Protein AF-A0A2J8RCG0-F1 (afdb_monomer)

Secondary structure (DSSP, 8-state):
----BSS-TTSBHHHHHHHHHHHHHH-TT-HHHHHHHHSSS-HHHHHHHHIIIIIS-HHHHHHHHHHHHHHHHHHSTT-----

Sequence (83 aa):
TSDFPVLDPSWTAQEEMALLEAVMDCGFGNWQDVANQMCTKTKEECEKHYMKHFINNPLFASTLLNLKQAEEAKTADTAIPFH

Radius of gyration: 15.92 Å; Cα contacts (8 Å, |Δi|>4): 59; chains: 1; bounding box: 34×38×40 Å

InterPro domains:
  IPR001005 SANT/Myb domain [PF00249] (10-53)
  IPR001005 SANT/Myb domain [PS50090] (10-54)
  IPR001005 SANT/Myb domain [SM00717] (7-56)
  IPR001005 SANT/Myb domain [cd00167] (10-54)
  IPR009057 Homedomain-like superfamily [SSF46689] (3-58)
  IPR017884 SANT domain [PS51293] (6-58)
  IPR017930 Myb domain [PS51294] (10-58)

Nearest PDB structures (foldseek):
  1x41-assembly1_A  TM=8.028E-01  e=2.697E-06  Homo sapiens
  6cw2-assembly3_C  TM=9.610E-01  e=1.081E-03  Saccharomyces cerevisiae
  7aav-assembly1_L  TM=8.579E-01  e=5.997E-02  Homo sapiens
  1mbh-assembly1_A  TM=8.115E-01  e=7.678E-02  Mus musculus
  1mbg-assembly1_A  TM=8.246E-01  e=1.424E-01  Mus musculus

Mean predicted aligned error: 10.36 Å

Structure (mmCIF, N/CA/C/O backbone):
data_AF-A0A2J8RCG0-F1
#
_entry.id   AF-A0A2J8RCG0-F1
#
loop_
_atom_site.group_PDB
_atom_site.id
_atom_site.type_symbol
_atom_site.label_atom_id
_atom_site.label_alt_id
_atom_site.label_comp_id
_atom_site.label_asym_id
_atom_site.label_entity_id
_atom_site.label_seq_id
_atom_site.pdbx_PDB_ins_code
_atom_site.Cartn_x
_atom_site.Cartn_y
_atom_site.Cartn_z
_atom_site.occupancy
_atom_site.B_iso_or_equiv
_atom_site.auth_seq_id
_atom_site.auth_comp_id
_atom_site.auth_asym_id
_atom_site.auth_atom_id
_atom_site.pdbx_PDB_model_num
ATOM 1 N N . THR A 1 1 ? -1.140 -16.474 15.470 1.00 43.81 1 THR A N 1
ATOM 2 C CA . THR A 1 1 ? -1.673 -15.116 15.291 1.00 43.81 1 THR A CA 1
ATOM 3 C C . THR A 1 1 ? -0.533 -14.140 15.419 1.00 43.81 1 THR A C 1
ATOM 5 O O . THR A 1 1 ? -0.062 -13.912 16.524 1.00 43.81 1 THR A O 1
ATOM 8 N N . SER A 1 2 ? -0.011 -13.672 14.287 1.00 50.28 2 SER A N 1
ATOM 9 C CA . SER A 1 2 ? 1.127 -12.742 14.211 1.00 50.28 2 SER A CA 1
ATOM 10 C C . SER A 1 2 ? 0.654 -11.298 14.400 1.00 50.28 2 SER A C 1
ATOM 12 O O . SER A 1 2 ? 0.870 -10.436 13.557 1.00 50.28 2 SER A O 1
ATOM 14 N 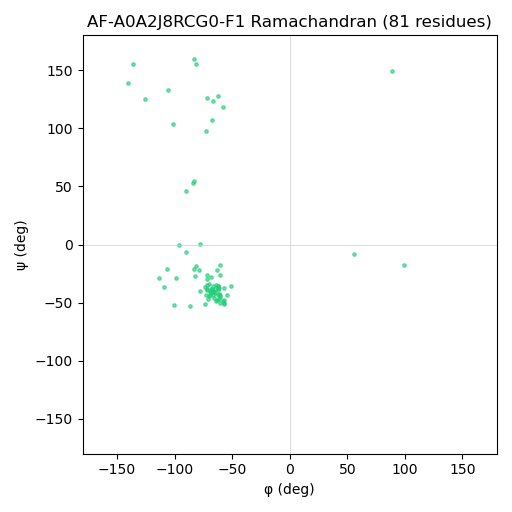N . ASP A 1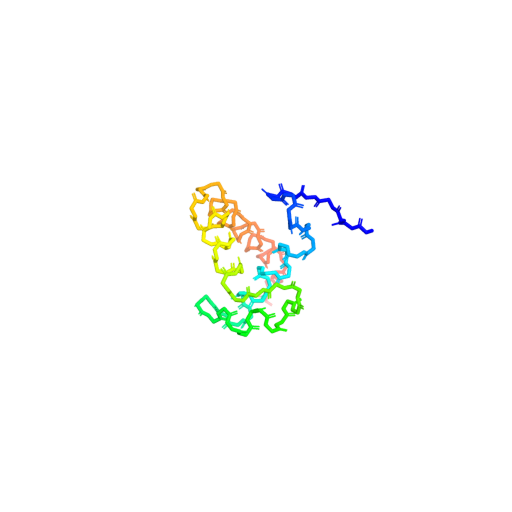 3 ? -0.050 -11.071 15.507 1.00 59.03 3 ASP A N 1
ATOM 15 C CA . ASP A 1 3 ? -0.644 -9.791 15.907 1.00 59.03 3 ASP A CA 1
ATOM 16 C C . ASP A 1 3 ? 0.357 -8.999 16.762 1.00 59.03 3 ASP A C 1
ATOM 18 O O . ASP A 1 3 ? 0.069 -8.551 17.865 1.00 59.03 3 ASP A O 1
ATOM 22 N N . PHE A 1 4 ? 1.610 -8.945 16.311 1.00 68.06 4 PHE A N 1
ATOM 23 C CA . PHE A 1 4 ? 2.640 -8.141 16.954 1.00 68.06 4 PHE A CA 1
ATOM 24 C C . PHE A 1 4 ? 2.913 -6.913 16.083 1.00 68.06 4 PHE A C 1
ATOM 26 O O . PHE A 1 4 ? 3.043 -7.055 14.862 1.00 68.06 4 PHE A O 1
ATOM 33 N N . PRO A 1 5 ? 2.974 -5.713 16.681 1.00 64.31 5 PRO A N 1
ATOM 34 C CA . PRO A 1 5 ? 3.301 -4.506 15.945 1.00 64.31 5 PRO A CA 1
ATOM 35 C C . PRO A 1 5 ? 4.784 -4.517 15.583 1.00 64.31 5 PRO A C 1
ATOM 37 O O . PRO A 1 5 ? 5.639 -4.700 16.452 1.00 64.31 5 PRO A O 1
ATOM 40 N N . VAL A 1 6 ? 5.083 -4.353 14.296 1.00 64.88 6 VAL A N 1
ATOM 41 C CA . VAL A 1 6 ? 6.458 -4.420 13.777 1.00 64.88 6 VAL A CA 1
ATOM 42 C C . VAL A 1 6 ? 7.009 -3.018 13.555 1.00 64.88 6 VAL A C 1
ATOM 44 O O . VAL A 1 6 ? 8.075 -2.703 14.084 1.00 64.88 6 VAL A O 1
ATOM 47 N N . LEU A 1 7 ? 6.284 -2.155 12.833 1.00 65.75 7 LEU A N 1
ATOM 48 C CA . LEU A 1 7 ? 6.721 -0.781 12.560 1.00 65.75 7 LEU A CA 1
ATOM 49 C C . LEU A 1 7 ? 5.846 0.282 13.232 1.00 65.75 7 LEU A C 1
ATOM 51 O O . LEU A 1 7 ? 6.346 1.363 13.555 1.00 65.75 7 LEU A O 1
ATOM 55 N N . ASP A 1 8 ? 4.563 -0.006 13.456 1.00 70.00 8 ASP A N 1
ATOM 56 C CA . ASP A 1 8 ? 3.620 0.889 14.128 1.00 70.00 8 ASP A CA 1
ATOM 57 C C . ASP A 1 8 ? 2.691 0.081 15.053 1.00 70.00 8 ASP A C 1
ATOM 59 O O . ASP A 1 8 ? 2.221 -0.983 14.658 1.00 70.00 8 ASP A O 1
ATOM 63 N N . PRO A 1 9 ? 2.376 0.553 16.275 1.00 73.69 9 PRO A N 1
ATOM 64 C CA . PRO A 1 9 ? 1.432 -0.127 17.170 1.00 73.69 9 PRO A CA 1
ATOM 65 C C . PRO A 1 9 ? 0.021 -0.272 16.582 1.00 73.69 9 PRO A C 1
ATOM 67 O O . PRO A 1 9 ? -0.759 -1.086 17.069 1.00 73.69 9 PRO A O 1
ATOM 70 N N . SER A 1 10 ? -0.308 0.510 15.552 1.00 80.19 10 SER A N 1
ATOM 71 C CA . SER A 1 10 ? -1.611 0.493 14.876 1.00 80.19 10 SER A CA 1
ATOM 72 C C . SER A 1 10 ? -1.674 -0.492 13.698 1.00 80.19 10 SER A C 1
ATOM 74 O O . SER A 1 10 ? -2.738 -0.640 13.090 1.00 80.19 10 SER A O 1
ATOM 76 N N . TRP A 1 11 ? -0.538 -1.107 13.349 1.00 84.00 11 TRP A N 1
ATOM 77 C CA . TRP A 1 11 ? -0.376 -2.012 12.215 1.00 84.00 11 TRP A CA 1
ATOM 78 C C . TRP A 1 11 ? 0.212 -3.338 12.680 1.00 84.00 11 TRP A C 1
ATOM 80 O O . TRP A 1 11 ? 1.268 -3.401 13.308 1.00 84.00 11 TRP A O 1
ATOM 90 N N . THR A 1 12 ? -0.483 -4.420 12.364 1.00 85.62 12 THR A N 1
ATOM 91 C CA . THR A 1 12 ? 0.015 -5.769 12.639 1.00 85.62 12 THR A CA 1
ATOM 92 C C . THR A 1 12 ? 0.998 -6.210 11.558 1.00 85.62 12 THR A C 1
ATOM 94 O O . THR A 1 12 ? 0.902 -5.784 10.407 1.00 85.62 12 THR A O 1
ATOM 97 N N . ALA A 1 13 ? 1.900 -7.138 11.892 1.00 83.06 13 ALA A N 1
ATOM 98 C CA . ALA A 1 13 ? 2.798 -7.757 10.912 1.00 83.06 13 ALA A CA 1
ATOM 99 C C . ALA A 1 13 ? 2.048 -8.314 9.683 1.00 83.06 13 ALA A C 1
ATOM 101 O O . ALA A 1 13 ? 2.543 -8.262 8.559 1.00 83.06 13 ALA A O 1
ATOM 102 N N . GLN A 1 14 ? 0.839 -8.846 9.894 1.00 84.50 14 GLN A N 1
ATOM 103 C CA . GLN A 1 14 ? -0.001 -9.366 8.817 1.00 84.50 14 GLN A CA 1
ATOM 104 C C . GLN A 1 14 ? -0.536 -8.249 7.912 1.00 84.50 14 GLN A C 1
ATOM 106 O O . GLN A 1 14 ? -0.552 -8.413 6.697 1.00 84.50 14 GLN A O 1
ATOM 111 N N . GLU A 1 15 ? -0.956 -7.117 8.480 1.00 87.25 15 GLU A N 1
ATOM 112 C CA . GLU A 1 15 ? -1.421 -5.963 7.701 1.00 87.25 15 GLU A CA 1
ATOM 113 C C . GLU A 1 15 ? -0.292 -5.311 6.906 1.00 87.25 15 GLU A C 1
ATOM 115 O O . GLU A 1 15 ? -0.507 -4.917 5.765 1.00 87.25 15 GLU A O 1
ATOM 120 N N . GLU A 1 16 ? 0.913 -5.224 7.469 1.00 86.25 16 GLU A N 1
ATOM 121 C CA . GLU A 1 16 ? 2.079 -4.718 6.737 1.00 86.25 16 GLU A CA 1
ATOM 122 C C . GLU A 1 16 ? 2.401 -5.598 5.525 1.00 86.25 16 GLU A C 1
ATOM 124 O O . GLU A 1 16 ? 2.645 -5.085 4.433 1.00 86.25 16 GLU A O 1
ATOM 129 N N . MET A 1 17 ? 2.347 -6.922 5.694 1.00 84.69 17 MET A N 1
ATOM 130 C CA . MET A 1 17 ? 2.576 -7.851 4.590 1.00 84.69 17 MET A CA 1
ATOM 131 C C . MET A 1 17 ? 1.466 -7.765 3.538 1.00 84.69 17 MET A C 1
ATOM 133 O O . MET A 1 17 ? 1.767 -7.658 2.353 1.00 84.69 17 MET A O 1
ATOM 137 N N . ALA A 1 18 ? 0.202 -7.703 3.967 1.00 88.31 18 ALA A N 1
ATOM 138 C CA . ALA A 1 18 ? -0.937 -7.541 3.066 1.00 88.31 18 ALA A CA 1
ATOM 139 C C . ALA A 1 18 ? -0.878 -6.221 2.279 1.00 88.31 18 ALA A C 1
ATOM 141 O O . ALA A 1 18 ? -1.213 -6.199 1.099 1.00 88.31 18 ALA A O 1
ATOM 142 N N . LEU A 1 19 ? -0.421 -5.125 2.899 1.00 88.81 19 LEU A N 1
ATOM 143 C CA . LEU A 1 19 ? -0.203 -3.850 2.211 1.00 88.81 19 LEU A CA 1
ATOM 144 C C . LEU A 1 19 ? 0.850 -3.992 1.109 1.00 88.81 19 LEU A C 1
ATOM 146 O O . LEU A 1 19 ? 0.641 -3.507 0.002 1.00 88.81 19 LEU A O 1
ATOM 150 N N . LEU A 1 20 ? 1.980 -4.638 1.405 1.00 86.75 20 LEU A N 1
ATOM 151 C CA . LEU A 1 20 ? 3.049 -4.849 0.430 1.00 86.75 20 LEU A CA 1
ATOM 152 C C . LEU A 1 20 ? 2.588 -5.722 -0.738 1.00 86.75 20 LEU A C 1
ATOM 154 O O . LEU A 1 20 ? 2.808 -5.346 -1.886 1.00 86.75 20 LEU A O 1
ATOM 158 N N . GLU A 1 21 ? 1.932 -6.847 -0.454 1.00 87.94 21 GLU A N 1
ATOM 159 C CA . GLU A 1 21 ? 1.358 -7.732 -1.474 1.00 87.94 21 GLU A CA 1
ATOM 160 C C . GLU A 1 21 ? 0.355 -6.981 -2.345 1.00 87.94 21 GLU A C 1
ATOM 162 O O . GLU A 1 21 ? 0.491 -6.965 -3.566 1.00 87.94 21 GLU A O 1
ATOM 167 N N . ALA A 1 22 ? -0.571 -6.248 -1.727 1.00 90.44 22 ALA A N 1
ATOM 168 C CA . ALA A 1 22 ? -1.562 -5.480 -2.459 1.00 90.44 22 ALA A CA 1
ATOM 169 C C . ALA A 1 22 ? -0.942 -4.380 -3.332 1.00 90.44 22 ALA A C 1
ATOM 171 O O . ALA A 1 22 ? -1.403 -4.135 -4.443 1.00 90.44 22 ALA A O 1
ATOM 172 N N . VAL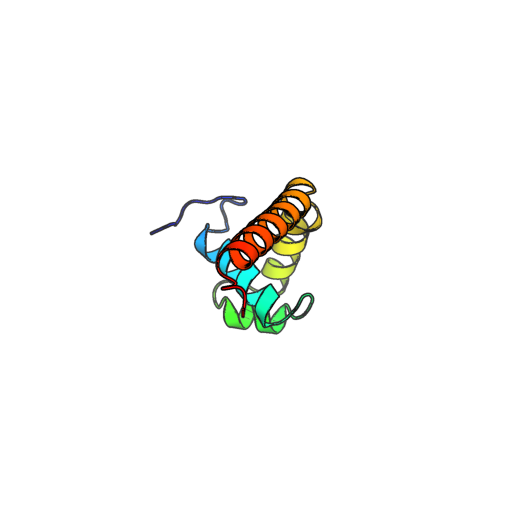 A 1 23 ? 0.126 -3.720 -2.870 1.00 89.31 23 VAL A N 1
ATOM 173 C CA . VAL A 1 23 ? 0.861 -2.726 -3.671 1.00 89.31 23 VAL A CA 1
ATOM 174 C C . VAL A 1 23 ? 1.637 -3.383 -4.816 1.00 89.31 23 VAL A C 1
ATOM 176 O O . VAL A 1 23 ? 1.749 -2.780 -5.884 1.00 89.31 23 VAL A O 1
ATOM 179 N N . MET A 1 24 ? 2.163 -4.598 -4.630 1.00 85.19 24 MET A N 1
ATOM 180 C CA . MET A 1 24 ? 2.809 -5.362 -5.704 1.00 85.19 24 MET A CA 1
ATOM 181 C C . MET A 1 24 ? 1.799 -5.818 -6.763 1.00 85.19 24 MET A C 1
ATOM 183 O O . MET A 1 24 ? 2.089 -5.702 -7.953 1.00 85.19 24 MET A O 1
ATOM 187 N N . ASP A 1 25 ? 0.616 -6.267 -6.340 1.00 86.44 25 ASP A N 1
ATOM 188 C CA . ASP A 1 25 ? -0.458 -6.738 -7.221 1.00 86.44 25 ASP A CA 1
ATOM 189 C C . ASP A 1 25 ? -1.157 -5.586 -7.959 1.00 86.44 25 ASP A C 1
ATOM 191 O O . ASP A 1 25 ? -1.309 -5.614 -9.181 1.00 86.44 25 ASP A O 1
ATOM 195 N N . CYS A 1 26 ? -1.593 -4.557 -7.224 1.00 88.12 26 CYS A N 1
ATOM 196 C CA . CYS A 1 26 ? -2.362 -3.432 -7.767 1.00 88.12 26 CYS A CA 1
ATOM 197 C C . CYS A 1 26 ? -1.473 -2.346 -8.392 1.00 88.12 26 CYS A C 1
ATOM 199 O O . CYS A 1 26 ? -1.944 -1.541 -9.199 1.00 88.12 26 CYS A O 1
ATOM 201 N N . GLY A 1 27 ? -0.196 -2.298 -8.017 1.00 83.38 27 GLY A N 1
ATOM 202 C CA . GLY A 1 27 ? 0.753 -1.273 -8.432 1.00 83.38 27 GLY A CA 1
ATOM 203 C C . GLY A 1 27 ? 0.784 -0.044 -7.516 1.00 83.38 27 GLY A C 1
ATOM 204 O O . GLY A 1 27 ? -0.208 0.382 -6.917 1.00 83.38 27 GLY A O 1
ATOM 205 N N . PHE A 1 28 ? 1.964 0.572 -7.437 1.00 82.69 28 PHE A N 1
ATOM 206 C CA . PHE A 1 28 ? 2.201 1.777 -6.646 1.00 82.69 28 PHE A CA 1
ATOM 207 C C . PHE A 1 28 ? 1.346 2.960 -7.133 1.00 82.69 28 PHE A C 1
ATOM 209 O O . PHE A 1 28 ? 1.379 3.316 -8.310 1.00 82.69 28 PHE A O 1
ATOM 216 N N . GLY A 1 29 ? 0.609 3.590 -6.213 1.00 82.62 29 GLY A N 1
ATOM 217 C CA . GLY A 1 29 ? -0.307 4.703 -6.497 1.00 82.62 29 GLY A CA 1
ATOM 218 C C . GLY A 1 29 ? -1.781 4.300 -6.611 1.00 82.62 29 GLY A C 1
ATOM 219 O O . GLY A 1 29 ? -2.650 5.151 -6.42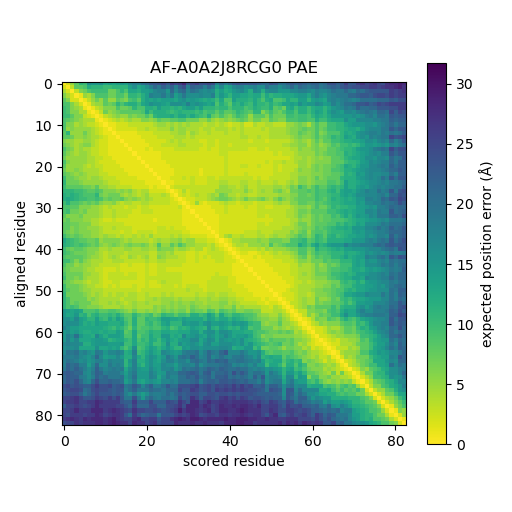5 1.00 82.62 29 GLY A O 1
ATOM 220 N N . ASN A 1 30 ? -2.090 3.012 -6.804 1.00 89.94 30 ASN A N 1
ATOM 221 C CA . ASN A 1 30 ? -3.467 2.500 -6.798 1.00 89.94 30 ASN A CA 1
ATOM 222 C C . ASN A 1 30 ? -3.967 2.214 -5.373 1.00 89.94 30 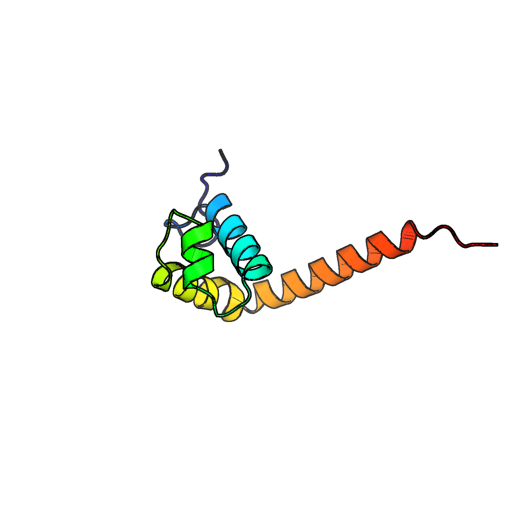ASN A C 1
ATOM 224 O O . ASN A 1 30 ? -4.465 1.135 -5.061 1.00 89.94 30 ASN A O 1
ATOM 228 N N . TRP A 1 31 ? -3.868 3.209 -4.485 1.00 91.62 31 TRP A N 1
ATOM 229 C CA . TRP A 1 31 ? -4.225 3.070 -3.066 1.00 91.62 31 TRP A CA 1
ATOM 230 C C . TRP A 1 31 ? -5.691 2.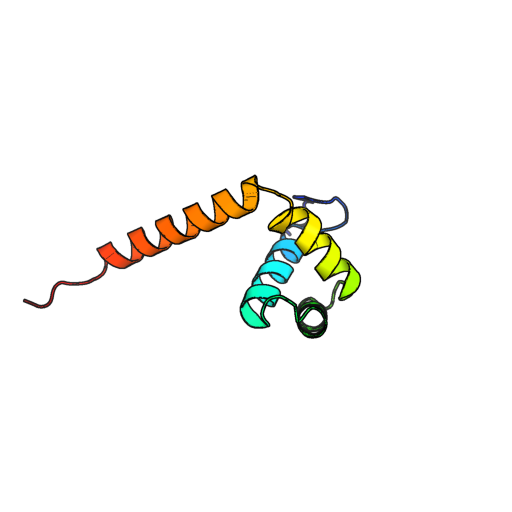696 -2.832 1.00 91.62 31 TRP A C 1
ATOM 232 O O . TRP A 1 31 ? -6.023 2.100 -1.812 1.00 91.62 31 TRP A O 1
ATOM 242 N N . GLN A 1 32 ? -6.571 3.043 -3.774 1.00 92.25 32 GLN A N 1
ATOM 243 C CA . GLN A 1 32 ? -7.986 2.683 -3.734 1.00 92.25 32 GLN A CA 1
ATOM 244 C C . GLN A 1 32 ? -8.177 1.159 -3.809 1.00 92.25 32 GLN A C 1
ATOM 246 O O . GLN A 1 32 ? -8.896 0.601 -2.984 1.00 92.25 32 GLN A O 1
ATOM 251 N N . ASP A 1 33 ? -7.515 0.493 -4.758 1.00 92.06 33 ASP A N 1
ATOM 252 C CA . ASP A 1 33 ? -7.583 -0.964 -4.918 1.00 92.06 33 ASP A CA 1
ATOM 253 C C . ASP A 1 33 ? -6.791 -1.686 -3.827 1.00 92.06 33 ASP A C 1
ATOM 255 O O . ASP A 1 33 ? -7.266 -2.676 -3.278 1.00 92.06 33 ASP A O 1
ATOM 259 N N . VAL A 1 34 ? -5.654 -1.120 -3.412 1.00 91.44 34 VAL A N 1
ATOM 260 C CA . VAL A 1 34 ? -4.872 -1.619 -2.271 1.00 91.44 34 VAL A CA 1
ATOM 261 C C . VAL A 1 34 ? -5.716 -1.658 -0.994 1.00 91.44 34 VAL A C 1
ATOM 263 O O . VAL A 1 34 ? -5.762 -2.677 -0.309 1.00 91.44 34 VAL A O 1
ATOM 266 N N . ALA A 1 35 ? -6.436 -0.575 -0.683 1.00 91.06 35 ALA A N 1
ATOM 267 C CA . ALA A 1 35 ? -7.326 -0.524 0.475 1.00 91.06 35 ALA A CA 1
ATOM 268 C C . ALA A 1 35 ? -8.495 -1.514 0.351 1.00 91.06 35 ALA A C 1
ATOM 270 O O . ALA A 1 35 ? -8.866 -2.157 1.334 1.00 91.06 35 ALA A O 1
ATOM 271 N N . ASN A 1 36 ? -9.043 -1.682 -0.858 1.00 90.75 36 ASN A N 1
ATOM 272 C CA . ASN A 1 36 ? -10.070 -2.692 -1.119 1.00 90.75 36 ASN A CA 1
ATOM 273 C C . ASN A 1 36 ? -9.543 -4.112 -0.868 1.00 90.75 36 ASN A C 1
ATOM 275 O O . ASN A 1 36 ? -10.266 -4.931 -0.314 1.00 90.75 36 ASN A O 1
ATOM 279 N N . GLN A 1 37 ? -8.297 -4.407 -1.240 1.00 89.62 37 GLN A N 1
ATOM 280 C CA . GLN A 1 37 ? -7.687 -5.721 -1.032 1.00 89.62 37 GLN A CA 1
ATOM 281 C C . GLN A 1 37 ? -7.367 -5.963 0.449 1.00 89.62 37 GLN A C 1
ATOM 283 O O . GLN A 1 37 ? -7.616 -7.049 0.969 1.00 89.62 37 GLN A O 1
ATOM 288 N N . MET A 1 38 ? -6.894 -4.933 1.154 1.00 86.19 38 MET A N 1
ATOM 289 C CA . MET A 1 38 ? -6.630 -4.998 2.591 1.00 86.19 38 MET A CA 1
ATOM 290 C C . MET A 1 38 ? -7.900 -5.156 3.436 1.00 86.19 38 MET A C 1
ATOM 292 O O . MET A 1 38 ? -7.852 -5.808 4.476 1.00 86.19 38 MET A O 1
ATOM 296 N N . CYS A 1 39 ? -9.021 -4.542 3.035 1.00 84.31 39 CYS A N 1
ATOM 297 C CA . CYS A 1 39 ? -10.303 -4.492 3.761 1.00 84.31 39 CYS A CA 1
ATOM 298 C C . CYS A 1 39 ? -10.260 -3.925 5.200 1.00 84.31 39 CYS A C 1
ATOM 300 O O . CYS A 1 39 ? -11.313 -3.727 5.805 1.00 84.31 39 CYS A O 1
ATOM 302 N N . THR A 1 40 ? -9.082 -3.676 5.774 1.00 81.06 40 THR A N 1
ATOM 303 C CA . THR A 1 40 ? -8.888 -3.285 7.179 1.00 81.06 40 THR A CA 1
ATOM 304 C C . THR A 1 40 ? -8.527 -1.817 7.371 1.00 81.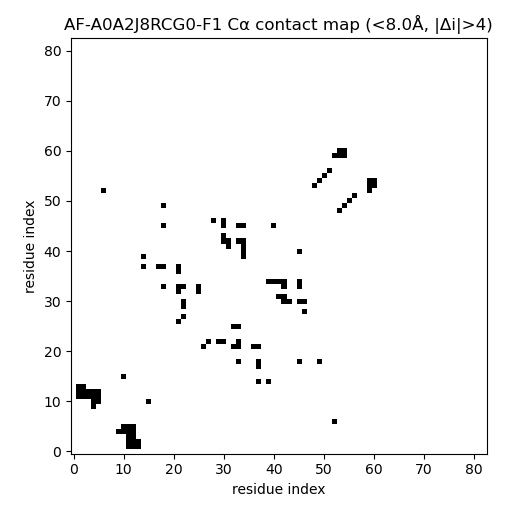06 40 THR A C 1
ATOM 306 O O . THR A 1 40 ? -8.703 -1.292 8.470 1.00 81.06 40 THR A O 1
ATOM 309 N N . LYS A 1 41 ? -8.015 -1.149 6.333 1.00 86.69 41 LYS A N 1
ATOM 310 C CA . LYS A 1 41 ? -7.498 0.227 6.379 1.00 86.69 41 LYS A CA 1
ATOM 311 C C . LYS A 1 41 ? -7.980 1.027 5.170 1.00 86.69 41 LYS A C 1
ATOM 313 O O . LYS A 1 41 ? -8.312 0.461 4.131 1.00 86.69 41 LYS A O 1
ATOM 318 N N . THR A 1 42 ? -8.037 2.348 5.312 1.00 91.00 42 THR A N 1
ATOM 319 C CA . THR A 1 42 ? -8.420 3.251 4.219 1.00 91.00 42 THR A CA 1
ATOM 320 C C . THR A 1 42 ? -7.242 3.558 3.302 1.00 91.00 42 THR A C 1
ATOM 322 O O . THR A 1 42 ? -6.078 3.436 3.688 1.00 91.00 42 THR A O 1
ATOM 325 N N . LYS A 1 43 ? -7.536 4.011 2.079 1.00 91.12 43 LYS A N 1
ATOM 326 C CA . LYS A 1 43 ? -6.506 4.358 1.090 1.00 91.12 43 LYS A CA 1
ATOM 327 C C . LYS A 1 43 ? -5.534 5.421 1.603 1.00 91.12 43 LYS A C 1
ATOM 329 O O . LYS A 1 43 ? -4.341 5.315 1.339 1.00 91.12 43 LYS A O 1
ATOM 334 N N . GLU A 1 44 ? -6.019 6.403 2.368 1.00 91.94 44 GLU A N 1
ATOM 335 C CA . GLU A 1 44 ? -5.185 7.469 2.926 1.00 91.94 44 GLU A CA 1
ATOM 336 C C . GLU A 1 44 ? -4.219 6.928 3.991 1.00 91.94 44 GLU A C 1
ATOM 338 O O . GLU A 1 44 ? -3.064 7.354 4.074 1.00 91.94 44 GLU A O 1
ATOM 343 N N . GLU A 1 45 ? -4.671 5.973 4.806 1.00 90.00 45 GLU A N 1
ATOM 344 C CA . GLU A 1 45 ? -3.838 5.317 5.817 1.00 90.00 45 GLU A CA 1
ATOM 345 C C . GLU A 1 45 ? -2.788 4.416 5.170 1.00 90.00 45 GLU A C 1
ATOM 347 O O . GLU A 1 45 ? -1.618 4.490 5.550 1.00 90.00 45 GLU A O 1
ATOM 352 N N . CYS A 1 46 ? -3.185 3.626 4.167 1.00 90.25 46 CYS A N 1
ATOM 353 C CA . CYS A 1 46 ? -2.291 2.787 3.372 1.00 90.25 46 CYS A CA 1
ATOM 354 C C . CYS A 1 46 ? -1.187 3.620 2.714 1.00 90.25 46 CYS A C 1
ATOM 356 O O . CYS A 1 46 ? -0.008 3.319 2.886 1.00 90.25 46 CYS A O 1
ATOM 358 N N . GLU A 1 47 ? -1.549 4.705 2.025 1.00 90.88 47 GLU A N 1
ATOM 359 C CA . GLU A 1 47 ? -0.594 5.597 1.363 1.00 90.88 47 GLU A CA 1
ATOM 360 C C . GLU A 1 47 ? 0.387 6.215 2.362 1.00 90.88 47 GLU A C 1
ATOM 362 O O . GLU A 1 47 ? 1.607 6.160 2.179 1.00 90.88 47 GLU A O 1
ATOM 367 N N . LYS A 1 48 ? -0.135 6.795 3.449 1.00 89.62 48 LYS A N 1
ATOM 368 C CA . LYS A 1 48 ? 0.689 7.481 4.446 1.00 89.62 48 LYS A CA 1
ATOM 369 C C . LYS A 1 48 ? 1.632 6.515 5.154 1.00 89.62 48 LYS A C 1
ATOM 371 O O . LYS A 1 48 ? 2.794 6.858 5.384 1.00 89.62 48 LYS A O 1
ATOM 376 N N . HIS A 1 49 ? 1.147 5.324 5.500 1.00 88.56 49 HIS A N 1
ATOM 377 C CA . HIS A 1 49 ? 1.966 4.290 6.118 1.00 88.56 49 HIS A CA 1
ATOM 378 C C . HIS A 1 49 ? 3.037 3.797 5.138 1.00 88.56 49 HIS A C 1
ATOM 380 O O . HIS A 1 49 ? 4.218 3.782 5.494 1.00 88.56 49 HIS A O 1
ATOM 386 N N . TYR A 1 50 ? 2.657 3.528 3.881 1.00 87.19 50 TYR A N 1
ATOM 387 C CA . TYR A 1 50 ? 3.583 3.089 2.842 1.00 87.19 50 TYR A CA 1
ATOM 388 C C . TYR A 1 50 ? 4.728 4.086 2.625 1.00 87.19 50 TYR A C 1
ATOM 390 O O . TYR A 1 50 ? 5.912 3.755 2.710 1.00 87.19 50 TYR A O 1
ATOM 398 N N . MET A 1 51 ? 4.375 5.354 2.427 1.00 86.94 51 MET A N 1
ATOM 399 C CA . MET A 1 51 ? 5.333 6.439 2.227 1.00 86.94 51 MET A CA 1
ATOM 400 C C . MET A 1 51 ? 6.275 6.613 3.420 1.00 86.94 51 MET A C 1
ATOM 402 O O . MET A 1 51 ? 7.481 6.787 3.250 1.00 86.94 51 MET A O 1
ATOM 406 N N . LYS A 1 52 ? 5.746 6.550 4.643 1.00 85.12 52 LYS A N 1
ATOM 407 C CA . LYS A 1 52 ? 6.527 6.785 5.859 1.00 85.12 52 LYS A CA 1
ATOM 408 C C . LYS A 1 52 ? 7.483 5.633 6.178 1.00 85.12 52 LYS A C 1
ATOM 410 O O . LYS A 1 52 ? 8.621 5.895 6.560 1.00 85.12 52 LYS A O 1
ATOM 415 N N . HIS A 1 53 ? 7.023 4.390 6.054 1.00 83.00 53 HIS A N 1
ATOM 416 C CA . HIS A 1 53 ? 7.746 3.216 6.549 1.00 83.00 53 HIS A CA 1
ATOM 417 C C . HIS A 1 53 ? 8.540 2.479 5.474 1.00 83.00 53 HIS A C 1
ATOM 419 O O . HIS A 1 53 ? 9.576 1.900 5.795 1.00 83.00 53 HIS A O 1
ATOM 425 N N . PHE A 1 54 ? 8.099 2.542 4.218 1.00 78.56 54 PHE A N 1
ATOM 426 C CA . PHE A 1 54 ? 8.710 1.795 3.123 1.00 78.56 54 PHE A CA 1
ATOM 427 C C . PHE A 1 54 ? 9.476 2.697 2.142 1.00 78.56 54 PHE A C 1
ATOM 429 O O . PHE A 1 54 ? 10.556 2.318 1.698 1.00 78.56 54 PHE A O 1
ATOM 436 N N . ILE A 1 55 ? 8.996 3.915 1.856 1.00 80.38 55 ILE A N 1
ATOM 437 C CA . ILE A 1 55 ? 9.706 4.868 0.973 1.00 80.38 55 ILE A CA 1
ATOM 438 C C . ILE A 1 55 ? 10.720 5.718 1.746 1.00 80.38 55 ILE A C 1
ATOM 440 O O . ILE A 1 55 ? 11.892 5.779 1.384 1.00 80.38 55 ILE A O 1
ATOM 444 N N . ASN A 1 56 ? 10.289 6.374 2.825 1.00 76.25 56 ASN A N 1
ATOM 445 C CA . ASN A 1 56 ? 11.141 7.285 3.596 1.00 76.25 56 ASN A CA 1
ATOM 446 C C . ASN A 1 56 ? 12.116 6.555 4.539 1.00 76.25 56 ASN A C 1
ATOM 448 O O . ASN A 1 56 ? 12.880 7.192 5.263 1.00 76.25 56 ASN A O 1
ATOM 452 N N . ASN A 1 57 ? 12.095 5.220 4.548 1.00 75.12 57 ASN A N 1
ATOM 453 C CA . ASN A 1 57 ? 13.013 4.417 5.335 1.00 75.12 57 ASN A CA 1
ATOM 454 C C . ASN A 1 57 ? 14.136 3.854 4.443 1.00 75.12 57 ASN A C 1
ATOM 456 O O . ASN A 1 57 ? 13.924 2.866 3.732 1.00 75.12 57 ASN A O 1
ATOM 460 N N . PRO A 1 58 ? 15.355 4.423 4.496 1.00 67.12 58 PRO A N 1
ATOM 461 C CA . PRO A 1 58 ? 16.469 3.986 3.650 1.00 67.12 58 PRO A CA 1
ATOM 462 C C . PRO A 1 58 ? 16.897 2.532 3.915 1.00 67.12 58 PRO A C 1
ATOM 464 O O . PRO A 1 58 ? 17.488 1.884 3.046 1.00 67.12 58 PRO A O 1
ATOM 467 N N . LEU A 1 59 ? 16.577 1.989 5.094 1.00 67.12 59 LEU A N 1
ATOM 468 C CA . LEU A 1 59 ? 16.869 0.597 5.441 1.00 67.12 59 LEU A CA 1
ATOM 469 C C . LEU A 1 59 ? 15.970 -0.383 4.687 1.00 67.12 59 LEU A C 1
ATOM 471 O O . LEU A 1 59 ? 16.425 -1.465 4.312 1.00 67.12 59 LEU A O 1
ATOM 475 N N . PHE A 1 60 ? 14.716 -0.008 4.433 1.00 70.31 60 PHE A N 1
ATOM 476 C CA . PHE A 1 60 ? 13.778 -0.887 3.747 1.00 70.31 60 PHE A CA 1
ATOM 477 C C . PHE A 1 60 ? 14.138 -1.041 2.270 1.00 70.31 60 PHE A C 1
ATOM 479 O O . PHE A 1 60 ? 14.268 -2.165 1.791 1.00 70.31 60 PHE A O 1
ATOM 486 N N . ALA A 1 61 ? 14.416 0.069 1.579 1.00 62.94 61 ALA A N 1
ATOM 487 C CA . ALA A 1 61 ? 14.875 0.044 0.190 1.00 62.94 61 ALA A CA 1
ATOM 488 C C . ALA A 1 61 ? 16.127 -0.835 0.016 1.00 62.94 61 ALA A C 1
ATOM 490 O O . ALA A 1 61 ? 16.197 -1.659 -0.893 1.00 62.94 61 ALA A O 1
ATOM 491 N N . SER A 1 62 ? 17.086 -0.720 0.939 1.00 61.88 62 SER A N 1
ATOM 492 C CA . SER A 1 62 ? 18.313 -1.526 0.926 1.00 61.88 62 SER A CA 1
ATOM 493 C C . SER A 1 62 ? 18.038 -3.015 1.181 1.00 61.88 62 SER A C 1
ATOM 495 O O . SER A 1 62 ? 18.622 -3.880 0.532 1.00 61.88 62 SER A O 1
ATOM 497 N N . THR A 1 63 ? 17.122 -3.327 2.102 1.00 69.50 63 THR A N 1
ATOM 498 C CA . THR A 1 63 ? 16.751 -4.710 2.438 1.00 69.50 63 THR A CA 1
ATOM 499 C C . THR A 1 63 ? 15.991 -5.382 1.296 1.00 69.50 63 THR A C 1
ATOM 501 O O . THR A 1 63 ? 16.318 -6.511 0.943 1.00 69.50 63 THR A O 1
ATOM 504 N N . LEU A 1 64 ? 15.042 -4.688 0.661 1.00 67.50 64 LEU A N 1
ATOM 505 C CA . LEU A 1 64 ? 14.330 -5.205 -0.510 1.00 67.50 64 LEU A CA 1
ATOM 506 C C . LEU A 1 64 ? 15.265 -5.471 -1.693 1.00 67.50 64 LEU A C 1
ATOM 508 O O . LEU A 1 64 ? 15.170 -6.519 -2.329 1.00 67.50 64 LEU A O 1
ATOM 512 N N . LEU A 1 65 ? 16.195 -4.552 -1.971 1.00 65.06 65 LEU A N 1
ATOM 513 C CA . LEU A 1 65 ? 17.196 -4.744 -3.024 1.00 65.06 65 LEU A CA 1
ATOM 514 C C . LEU A 1 65 ? 18.103 -5.947 -2.734 1.00 65.06 65 LEU A C 1
ATOM 516 O O . LEU A 1 65 ? 18.485 -6.669 -3.655 1.00 65.06 65 LEU A O 1
ATOM 520 N N . ASN A 1 66 ? 18.426 -6.200 -1.466 1.00 62.44 66 ASN A N 1
ATOM 521 C CA . ASN A 1 66 ? 19.186 -7.384 -1.067 1.00 62.44 66 ASN A CA 1
ATOM 522 C C . ASN A 1 66 ? 18.367 -8.679 -1.176 1.00 62.44 66 ASN A C 1
ATOM 524 O O . ASN A 1 66 ? 18.910 -9.699 -1.593 1.00 62.44 66 ASN A O 1
ATOM 528 N N . LEU A 1 67 ? 17.074 -8.651 -0.842 1.00 62.81 67 LEU A N 1
ATOM 529 C CA . LEU A 1 67 ? 16.191 -9.816 -0.962 1.00 62.81 67 LEU A CA 1
ATOM 530 C C . LEU A 1 67 ? 15.995 -10.230 -2.421 1.00 62.81 67 LEU A C 1
ATOM 532 O O . LEU A 1 67 ? 16.083 -11.417 -2.727 1.00 62.81 67 LEU A O 1
ATOM 536 N N . LYS A 1 68 ? 15.835 -9.262 -3.329 1.00 60.12 68 LYS A N 1
ATOM 537 C CA . LYS A 1 68 ? 15.742 -9.545 -4.765 1.00 60.12 68 LYS A CA 1
ATOM 538 C C . LYS A 1 68 ? 17.007 -10.225 -5.298 1.00 60.12 68 LYS A C 1
ATOM 540 O O . LYS A 1 68 ? 16.915 -11.258 -5.950 1.00 60.12 68 LYS A O 1
ATOM 545 N N . GLN A 1 69 ? 18.184 -9.722 -4.923 1.00 60.62 69 GLN A N 1
ATOM 546 C CA . GLN A 1 69 ? 19.460 -10.345 -5.296 1.00 60.62 69 GLN A CA 1
ATOM 547 C C . GLN A 1 69 ? 19.610 -11.767 -4.728 1.00 60.62 69 GLN A C 1
ATOM 549 O O . GLN A 1 69 ? 20.161 -12.647 -5.387 1.00 60.62 69 GLN A O 1
ATOM 554 N N . ALA A 1 70 ? 19.107 -12.013 -3.515 1.00 60.78 70 ALA A N 1
ATOM 555 C CA . ALA A 1 70 ? 19.144 -13.335 -2.894 1.00 60.78 70 ALA A CA 1
ATOM 556 C C . ALA A 1 70 ? 18.174 -14.341 -3.546 1.00 60.78 70 ALA A C 1
ATOM 558 O O . ALA A 1 70 ? 18.455 -15.541 -3.546 1.00 60.78 70 ALA A O 1
ATOM 559 N N . GLU A 1 71 ? 17.052 -13.880 -4.101 1.00 58.69 71 GLU A N 1
ATOM 560 C CA . GLU A 1 71 ? 16.087 -14.719 -4.821 1.00 58.69 71 GLU A CA 1
ATOM 561 C C . GLU A 1 71 ? 16.565 -15.062 -6.243 1.00 58.69 71 GLU A C 1
ATOM 563 O O . GLU A 1 71 ? 16.487 -16.220 -6.664 1.00 58.69 71 GLU A O 1
ATOM 568 N N . GLU A 1 72 ? 17.174 -14.096 -6.937 1.00 59.16 72 GLU A N 1
ATOM 569 C CA . GLU A 1 72 ? 17.818 -14.297 -8.245 1.00 59.16 72 GLU A CA 1
ATOM 570 C C . GLU A 1 72 ? 19.020 -15.258 -8.147 1.00 59.16 72 GLU A C 1
ATOM 572 O O . GLU A 1 72 ? 19.233 -16.098 -9.023 1.00 59.16 72 GLU A O 1
ATOM 577 N N . ALA A 1 73 ? 19.768 -15.219 -7.038 1.00 58.25 73 ALA A N 1
ATOM 578 C CA . ALA A 1 73 ? 20.866 -16.154 -6.790 1.00 58.25 73 ALA A CA 1
ATOM 579 C C . ALA A 1 73 ? 20.394 -17.602 -6.549 1.00 58.25 73 ALA A C 1
ATOM 581 O O . ALA A 1 73 ? 21.126 -18.541 -6.856 1.00 58.25 73 ALA A O 1
ATOM 582 N N . LYS A 1 74 ? 19.176 -17.807 -6.025 1.00 54.72 74 LYS A N 1
ATOM 583 C CA . LYS A 1 74 ? 18.616 -19.151 -5.779 1.00 54.72 74 LYS A CA 1
ATOM 584 C C . LYS A 1 74 ? 17.985 -19.783 -7.019 1.00 54.72 74 LYS A C 1
ATOM 586 O O . LYS A 1 74 ? 17.966 -21.005 -7.122 1.00 54.72 74 LYS A O 1
ATOM 591 N N . THR A 1 75 ? 17.496 -18.985 -7.967 1.00 53.97 75 THR A N 1
ATOM 592 C CA . THR A 1 75 ? 16.908 -19.491 -9.222 1.00 53.97 75 THR A CA 1
ATOM 593 C C . THR A 1 75 ? 17.962 -19.909 -10.251 1.00 53.97 75 THR A C 1
ATOM 595 O O . THR A 1 75 ? 17.681 -20.759 -11.094 1.00 53.97 75 THR A O 1
ATOM 598 N N . ALA A 1 76 ? 19.190 -19.391 -10.154 1.00 56.16 76 ALA A N 1
ATOM 599 C CA . ALA A 1 76 ? 20.295 -19.780 -11.032 1.00 56.16 76 ALA A CA 1
ATOM 600 C C . ALA A 1 76 ? 20.843 -21.199 -10.759 1.00 56.16 76 ALA A C 1
ATOM 602 O O . ALA A 1 76 ? 21.358 -21.831 -11.677 1.00 56.16 76 ALA A O 1
ATOM 603 N N . ASP A 1 77 ? 20.707 -21.724 -9.536 1.00 55.34 77 ASP A N 1
ATOM 604 C CA . ASP A 1 77 ? 21.291 -23.021 -9.143 1.00 55.34 77 ASP A CA 1
ATOM 605 C C . ASP A 1 77 ? 20.440 -24.236 -9.574 1.00 55.34 77 ASP A C 1
ATOM 607 O O . ASP A 1 77 ? 20.939 -25.351 -9.682 1.00 55.34 77 ASP A O 1
ATOM 611 N N . THR A 1 78 ? 19.151 -24.040 -9.889 1.00 54.09 78 THR A N 1
ATOM 612 C CA . THR A 1 78 ? 18.249 -25.131 -10.330 1.00 54.09 78 THR A CA 1
ATOM 613 C C . THR A 1 78 ? 18.121 -25.244 -11.856 1.00 54.09 78 THR A C 1
ATOM 615 O O . THR A 1 78 ? 17.413 -26.120 -12.358 1.00 54.09 78 THR A O 1
ATOM 618 N N . ALA A 1 79 ? 18.796 -24.382 -12.623 1.00 52.56 79 ALA A N 1
ATOM 619 C CA . ALA A 1 79 ? 18.826 -24.487 -14.077 1.00 52.56 79 ALA A CA 1
ATOM 620 C C . ALA A 1 79 ? 19.707 -25.680 -14.490 1.00 52.56 79 ALA A C 1
ATOM 622 O O . ALA A 1 79 ? 20.930 -25.582 -14.553 1.00 52.56 79 ALA A O 1
ATOM 623 N N . ILE A 1 80 ? 19.071 -26.822 -14.764 1.00 64.00 80 ILE A N 1
ATOM 624 C CA . ILE A 1 80 ? 19.722 -28.003 -15.342 1.00 64.00 80 ILE A CA 1
ATOM 625 C C . ILE A 1 80 ? 20.347 -27.572 -16.681 1.00 64.00 80 ILE A C 1
ATOM 627 O O . ILE A 1 80 ? 19.606 -27.140 -17.570 1.00 64.00 80 ILE A O 1
ATOM 631 N N . PRO A 1 81 ? 21.676 -27.657 -16.863 1.00 63.56 81 PRO A N 1
ATOM 632 C CA . PRO A 1 81 ? 22.282 -27.329 -18.141 1.00 63.56 81 PRO A CA 1
ATOM 633 C C . PRO A 1 81 ? 21.832 -28.367 -19.173 1.00 63.56 81 PRO A C 1
ATOM 635 O O . PRO A 1 81 ? 22.027 -29.568 -18.986 1.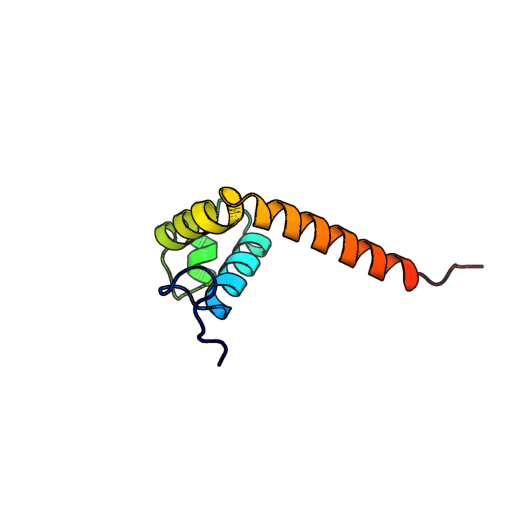00 63.56 81 PRO A O 1
ATOM 638 N N . PHE A 1 82 ? 21.219 -27.905 -20.263 1.00 58.47 82 PHE A N 1
ATOM 639 C CA . PHE A 1 82 ? 20.989 -28.740 -21.437 1.00 58.47 82 PHE A CA 1
ATOM 640 C C . PHE A 1 82 ? 22.357 -29.048 -22.065 1.00 58.47 82 PHE A C 1
ATOM 642 O O . PHE A 1 82 ? 22.987 -28.148 -22.623 1.00 58.47 82 PHE A O 1
ATOM 649 N N . HIS A 1 83 ? 22.827 -30.291 -21.921 1.00 46.97 83 HIS A N 1
ATOM 650 C CA . HIS A 1 83 ? 23.920 -30.850 -22.720 1.00 46.97 83 HIS A CA 1
ATOM 651 C C . HIS A 1 83 ? 23.335 -31.597 -23.923 1.00 46.97 83 HIS A C 1
ATOM 653 O O . HIS A 1 83 ? 22.328 -32.316 -23.735 1.00 46.97 83 HIS A O 1
#

Foldseek 3Di:
DQQDDDPDVVAGPVLVVLLVVLCVVVHPPPLCSSCVSSVPDHSVCSNVCCCVPQVVDPVNVVVVVVVVVVVVVVVVVPPDDDD

pLDDT: mean 75.81, std 13.76, range [43.81, 92.25]

Organism: Pongo abelii (NCBI:txid9601)

Solvent-accessible surface area (backbone atoms only — not comparable to full-atom values): 4867 Å² total; per-residue (Å²): 131,66,78,48,58,74,90,41,91,91,38,34,47,58,54,56,50,44,50,52,52,28,33,68,74,61,33,87,85,40,34,66,59,27,19,62,71,56,71,79,53,51,34,69,55,51,47,53,48,43,46,58,60,49,65,69,24,73,66,44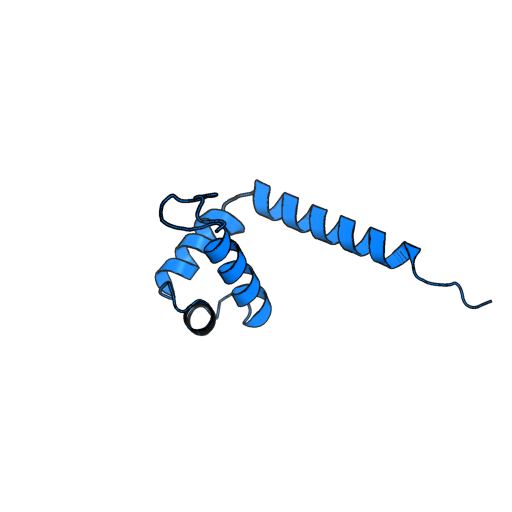,52,54,49,53,58,50,51,53,55,55,52,57,60,58,60,62,75,71,60,76,79,89,126